Protein AF-D9MQR0-F1 (afdb_monomer)

Sequence (140 aa):
GKSTVTTLLTRYLARSYPDSNFGVLDIDICGPSQPRLMGALGENVHQSGSGWSPVGIDDNVCLMSIGFLLGSVDDAIIWRGPKKNGMIRQFLSEVDWGNLDLLLLDTPPGTSDEHLSVVSYLKDDSSPDSVHAIIVTTPQ

pLDDT: mean 87.4, std 11.08, range [49.66, 98.56]

Radius of gyration: 14.68 Å; Cα contacts (8 Å, |Δi|>4): 185; chains: 1; bounding box: 36×40×37 Å

Structure (mmCIF, N/CA/C/O backbone):
data_AF-D9MQR0-F1
#
_entry.id   AF-D9MQR0-F1
#
loop_
_atom_site.group_PDB
_atom_site.id
_atom_site.type_symbol
_atom_site.label_atom_id
_atom_site.label_alt_id
_atom_site.label_comp_id
_atom_site.label_asym_id
_atom_site.label_entity_id
_atom_site.label_seq_id
_atom_site.pdbx_PDB_ins_code
_atom_site.Cartn_x
_atom_site.Cartn_y
_atom_site.Cartn_z
_atom_site.occupancy
_atom_site.B_iso_or_equiv
_atom_site.auth_seq_id
_atom_site.auth_comp_id
_atom_site.auth_asym_id
_atom_site.auth_atom_id
_atom_site.pdbx_PDB_model_num
ATOM 1 N N . GLY A 1 1 ? 0.102 14.126 -5.317 1.00 87.19 1 GLY A N 1
ATOM 2 C CA . GLY A 1 1 ? 0.905 13.565 -6.422 1.00 87.19 1 GLY A CA 1
ATOM 3 C C . GLY A 1 1 ? 1.330 12.134 -6.157 1.00 87.19 1 GLY A C 1
ATOM 4 O O . GLY A 1 1 ? 1.032 11.279 -6.974 1.00 87.19 1 GLY A O 1
ATOM 5 N N . LYS A 1 2 ? 1.984 11.862 -5.019 1.00 92.19 2 LYS A N 1
ATOM 6 C CA . LYS A 1 2 ? 2.461 10.522 -4.635 1.00 92.19 2 LYS A CA 1
ATOM 7 C C . LYS A 1 2 ? 1.416 9.411 -4.804 1.00 92.19 2 LYS A C 1
ATOM 9 O O . LYS A 1 2 ? 1.666 8.488 -5.559 1.00 92.19 2 LYS A O 1
ATOM 14 N N . SER A 1 3 ? 0.231 9.553 -4.213 1.00 95.00 3 SER A N 1
ATOM 15 C CA . SER A 1 3 ? -0.815 8.524 -4.286 1.00 95.00 3 SER A CA 1
ATOM 16 C C . SER A 1 3 ? -1.243 8.204 -5.717 1.00 95.00 3 SER A C 1
ATOM 18 O O . SER A 1 3 ? -1.399 7.041 -6.066 1.00 95.00 3 SER A O 1
ATOM 20 N N . THR A 1 4 ? -1.331 9.223 -6.579 1.00 95.81 4 THR A N 1
ATOM 21 C CA . THR A 1 4 ? -1.579 9.056 -8.018 1.00 95.81 4 THR A CA 1
ATOM 22 C C . THR A 1 4 ? -0.458 8.274 -8.699 1.00 95.81 4 THR A C 1
ATOM 24 O O . THR A 1 4 ? -0.741 7.402 -9.515 1.00 95.81 4 THR A O 1
ATOM 27 N N . VAL A 1 5 ? 0.805 8.554 -8.362 1.00 96.69 5 VAL A N 1
ATOM 28 C CA . VAL A 1 5 ? 1.951 7.783 -8.869 1.00 96.69 5 VAL A CA 1
ATOM 29 C C . VAL A 1 5 ? 1.855 6.327 -8.417 1.00 96.69 5 VAL A C 1
ATOM 31 O O . VAL A 1 5 ? 1.991 5.445 -9.258 1.00 96.69 5 VAL A O 1
ATOM 34 N N . THR A 1 6 ? 1.536 6.065 -7.145 1.00 97.38 6 THR A N 1
ATOM 35 C CA . THR A 1 6 ? 1.324 4.705 -6.623 1.00 97.38 6 THR A CA 1
ATOM 36 C C . THR A 1 6 ? 0.229 3.969 -7.399 1.00 97.38 6 THR A C 1
ATOM 38 O O . THR A 1 6 ? 0.452 2.848 -7.859 1.00 97.38 6 THR A O 1
ATOM 41 N N . THR A 1 7 ? -0.929 4.604 -7.627 1.00 97.88 7 THR A N 1
ATOM 42 C CA . THR A 1 7 ? -2.033 4.009 -8.398 1.00 97.88 7 THR A CA 1
ATOM 43 C C . THR A 1 7 ? -1.623 3.690 -9.836 1.00 97.88 7 THR A C 1
ATOM 45 O O . THR A 1 7 ? -1.872 2.588 -10.325 1.00 97.88 7 THR A O 1
ATOM 48 N N . LEU A 1 8 ? -1.000 4.648 -10.531 1.00 97.88 8 LEU A N 1
ATOM 49 C CA . LEU A 1 8 ? -0.611 4.480 -11.932 1.00 97.88 8 LEU A CA 1
ATOM 50 C C . LEU A 1 8 ? 0.490 3.429 -12.094 1.00 97.88 8 LEU A C 1
ATOM 52 O O .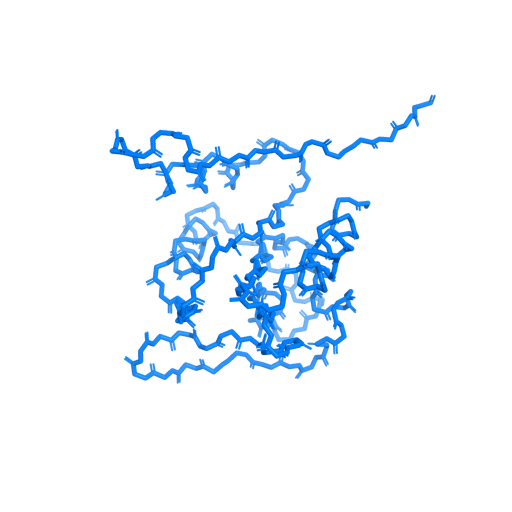 LEU A 1 8 ? 0.416 2.621 -13.019 1.00 97.88 8 LEU A O 1
ATOM 56 N N . LEU A 1 9 ? 1.465 3.404 -11.181 1.00 98.12 9 LEU A N 1
ATOM 57 C CA . LEU A 1 9 ? 2.511 2.388 -11.154 1.00 98.12 9 LEU A CA 1
ATOM 58 C C . LEU A 1 9 ? 1.911 0.997 -10.934 1.00 98.12 9 LEU A C 1
ATOM 60 O O . LEU A 1 9 ? 2.211 0.091 -11.703 1.00 98.12 9 LEU A O 1
ATOM 64 N N . THR A 1 10 ? 1.012 0.848 -9.957 1.00 98.31 10 THR A N 1
ATOM 65 C CA . THR A 1 10 ? 0.316 -0.425 -9.695 1.00 98.31 10 THR A CA 1
ATOM 66 C C . THR A 1 10 ? -0.412 -0.914 -10.943 1.00 98.31 10 THR A C 1
ATOM 68 O O . THR A 1 10 ? -0.189 -2.035 -11.389 1.00 98.31 10 THR A O 1
ATOM 71 N N . ARG A 1 11 ? -1.233 -0.056 -11.568 1.00 97.94 11 ARG A N 1
ATOM 72 C CA . ARG A 1 11 ? -1.984 -0.420 -12.781 1.00 97.94 11 ARG A CA 1
ATOM 73 C C . ARG A 1 11 ? -1.070 -0.770 -13.957 1.00 97.94 11 ARG A C 1
ATOM 75 O O . ARG A 1 11 ? -1.419 -1.627 -14.764 1.00 97.94 11 ARG A O 1
ATOM 82 N N . TYR A 1 12 ? 0.078 -0.106 -14.083 1.00 98.31 12 TYR A N 1
ATOM 83 C CA . TYR A 1 12 ? 1.069 -0.440 -15.104 1.00 98.31 12 TYR A CA 1
ATOM 84 C C . TYR A 1 12 ? 1.708 -1.811 -14.847 1.00 98.31 12 TYR A C 1
ATOM 86 O O . TYR A 1 12 ? 1.779 -2.624 -15.769 1.00 98.31 12 TYR A O 1
ATOM 94 N N . LEU A 1 13 ? 2.134 -2.081 -13.609 1.00 98.19 13 LEU A N 1
ATOM 95 C CA . LEU A 1 13 ? 2.746 -3.353 -13.223 1.00 98.19 13 LEU A CA 1
ATOM 96 C C . LEU A 1 13 ? 1.766 -4.517 -13.391 1.00 98.19 13 LEU A C 1
ATOM 98 O O . LEU A 1 13 ? 2.104 -5.482 -14.066 1.00 98.19 13 LEU A O 1
ATOM 102 N N . ALA A 1 14 ? 0.534 -4.367 -12.904 1.00 98.19 14 ALA A N 1
ATOM 103 C CA . ALA A 1 14 ? -0.525 -5.365 -13.037 1.00 98.19 14 ALA A CA 1
ATOM 104 C C . ALA A 1 14 ? -0.789 -5.772 -14.494 1.00 98.19 14 ALA A C 1
ATOM 106 O O . ALA A 1 14 ? -0.971 -6.948 -14.792 1.00 98.19 14 ALA A O 1
ATOM 107 N N . ARG A 1 15 ? -0.754 -4.806 -15.422 1.00 98.00 15 ARG A N 1
ATOM 108 C CA . ARG A 1 15 ? -0.906 -5.064 -16.865 1.00 98.00 15 ARG A CA 1
ATOM 109 C C . ARG A 1 15 ? 0.340 -5.664 -17.508 1.00 98.00 15 ARG A C 1
ATOM 111 O O . ARG A 1 15 ? 0.222 -6.408 -18.475 1.00 98.00 15 ARG A O 1
ATOM 118 N N . SER A 1 16 ? 1.519 -5.284 -17.025 1.00 98.44 16 SER A N 1
ATOM 119 C CA . SER A 1 16 ? 2.801 -5.744 -17.570 1.00 98.44 16 SER A CA 1
ATOM 120 C C . SER A 1 16 ? 3.144 -7.164 -17.117 1.00 98.44 16 SER A C 1
ATOM 122 O O . SER A 1 16 ? 3.831 -7.883 -17.838 1.00 98.44 16 SER A O 1
ATOM 124 N N . TYR A 1 17 ? 2.649 -7.561 -15.944 1.00 98.19 17 TYR A N 1
ATOM 125 C CA . TYR A 1 17 ? 2.914 -8.841 -15.293 1.00 98.19 17 TYR A CA 1
ATOM 126 C C . TYR A 1 17 ? 1.583 -9.481 -14.855 1.00 98.19 17 TYR A C 1
ATOM 128 O O . TYR A 1 17 ? 1.255 -9.466 -13.670 1.00 98.19 17 TYR A O 1
ATOM 136 N N . PRO A 1 18 ? 0.784 -10.008 -15.802 1.00 96.94 18 PRO A N 1
ATOM 137 C CA . PRO A 1 18 ? -0.559 -10.520 -15.516 1.00 96.94 18 PRO A CA 1
ATOM 138 C C . PRO A 1 18 ? -0.566 -11.746 -14.591 1.00 96.94 18 PRO A C 1
ATOM 140 O O . PRO A 1 18 ? -1.556 -11.978 -13.909 1.00 96.94 18 PRO A O 1
ATOM 143 N N . ASP A 1 19 ? 0.535 -12.500 -14.544 1.00 97.50 19 ASP A N 1
ATOM 144 C CA . ASP A 1 19 ? 0.692 -13.675 -13.676 1.00 97.50 19 ASP A CA 1
ATOM 145 C C . ASP A 1 19 ? 1.203 -13.322 -12.266 1.00 97.50 19 ASP A C 1
ATOM 147 O O . ASP A 1 19 ? 1.401 -14.214 -11.443 1.00 97.50 19 ASP A O 1
ATOM 151 N N . SER A 1 20 ? 1.450 -12.036 -11.995 1.00 98.31 20 SER A N 1
ATOM 152 C CA . SER A 1 20 ? 1.882 -11.535 -10.690 1.00 98.31 20 SER A CA 1
ATOM 153 C C . SER A 1 20 ? 0.751 -10.800 -9.986 1.00 98.31 20 SER A C 1
ATOM 155 O O . SER A 1 20 ? -0.045 -10.111 -10.627 1.00 98.31 20 SER A O 1
ATOM 157 N N . ASN A 1 21 ? 0.724 -10.898 -8.661 1.00 98.44 21 ASN A N 1
ATOM 158 C CA . ASN A 1 21 ? -0.285 -10.300 -7.800 1.00 98.44 21 ASN A CA 1
ATOM 159 C C . ASN A 1 21 ? 0.264 -9.088 -7.047 1.00 98.44 21 ASN A C 1
ATOM 161 O O . ASN A 1 21 ? 1.334 -9.131 -6.428 1.00 98.44 21 ASN A O 1
ATOM 165 N N . PHE A 1 22 ? -0.516 -8.011 -7.058 1.00 98.56 22 PHE A N 1
ATOM 166 C CA . PHE A 1 22 ? -0.140 -6.716 -6.510 1.00 98.56 22 PHE A CA 1
ATOM 167 C C . PHE A 1 22 ? -1.095 -6.292 -5.401 1.00 98.56 22 PHE A C 1
ATOM 169 O O . PHE A 1 22 ? -2.316 -6.318 -5.552 1.00 98.56 22 PHE A O 1
ATOM 176 N N . GLY A 1 23 ? -0.528 -5.835 -4.294 1.00 98.25 23 GLY A N 1
ATOM 177 C CA . GLY A 1 23 ? -1.270 -5.259 -3.183 1.00 98.25 23 GLY A CA 1
ATOM 178 C C . GLY A 1 23 ? -0.979 -3.778 -3.100 1.00 98.25 23 GLY A C 1
ATOM 179 O O . GLY A 1 23 ? 0.164 -3.358 -3.282 1.00 98.25 23 GLY A O 1
ATOM 180 N N . VAL A 1 24 ? -1.987 -2.980 -2.778 1.00 98.06 24 VAL A N 1
ATOM 181 C CA . VAL A 1 24 ? -1.781 -1.595 -2.361 1.00 98.06 24 VAL A CA 1
ATOM 182 C C . VAL A 1 24 ? -2.242 -1.436 -0.930 1.00 98.06 24 VAL A C 1
ATOM 184 O O . VAL A 1 24 ? -3.358 -1.815 -0.583 1.00 98.06 24 VAL A O 1
ATOM 187 N N . LEU A 1 25 ? -1.380 -0.857 -0.103 1.00 96.19 25 LEU A N 1
ATOM 188 C CA . LEU A 1 25 ? -1.687 -0.517 1.274 1.00 96.19 25 LEU A CA 1
ATOM 189 C C . LEU A 1 25 ? -1.578 0.999 1.467 1.00 96.19 25 LEU A C 1
ATOM 191 O O . LEU A 1 25 ? -0.490 1.573 1.427 1.00 96.19 25 LEU A O 1
ATOM 195 N N . ASP A 1 26 ? -2.725 1.637 1.681 1.00 93.25 26 ASP A N 1
ATOM 196 C CA . ASP A 1 26 ? -2.856 3.061 1.988 1.00 93.25 26 ASP A CA 1
ATOM 197 C C . ASP A 1 26 ? -2.898 3.285 3.502 1.00 93.25 26 ASP A C 1
ATOM 199 O O . ASP A 1 26 ? -3.884 2.964 4.177 1.00 93.25 26 ASP A O 1
ATOM 203 N N . ILE A 1 27 ? -1.810 3.847 4.028 1.00 88.62 27 ILE A N 1
ATOM 204 C CA . ILE A 1 27 ? -1.663 4.196 5.446 1.00 88.62 27 ILE A CA 1
ATOM 205 C C . ILE A 1 27 ? -1.702 5.713 5.674 1.00 88.62 27 ILE A C 1
ATOM 207 O O . ILE A 1 27 ? -1.342 6.178 6.760 1.00 88.62 27 ILE A O 1
ATOM 211 N N . ASP A 1 28 ? -2.136 6.498 4.681 1.00 85.81 28 ASP A N 1
ATOM 212 C CA . ASP A 1 28 ? -2.339 7.937 4.842 1.00 85.81 28 ASP A CA 1
ATOM 213 C C . ASP A 1 28 ? -3.650 8.225 5.590 1.00 85.81 28 ASP A C 1
ATOM 215 O O . ASP A 1 28 ? -4.694 8.499 5.006 1.00 85.81 28 ASP A O 1
ATOM 219 N N . ILE A 1 29 ? -3.595 8.150 6.923 1.00 75.25 29 ILE A N 1
ATOM 220 C CA . ILE A 1 29 ? -4.755 8.358 7.812 1.00 75.25 29 ILE A CA 1
ATOM 221 C C . ILE A 1 29 ? -5.357 9.758 7.663 1.00 75.25 29 ILE A C 1
ATOM 223 O O . ILE A 1 29 ? -6.565 9.930 7.810 1.00 75.25 29 ILE A O 1
ATOM 227 N N . CYS A 1 30 ? -4.525 10.762 7.389 1.00 73.88 30 CYS A N 1
ATOM 228 C CA . CYS A 1 30 ? -4.958 12.156 7.337 1.00 73.88 30 CYS A CA 1
ATOM 229 C C . CYS A 1 30 ? -5.759 12.477 6.070 1.00 73.88 30 CYS A C 1
ATOM 231 O O . CYS A 1 30 ? -6.501 13.458 6.049 1.00 73.88 30 CYS A O 1
ATOM 233 N N . GLY A 1 31 ? -5.603 11.680 5.015 1.00 79.81 31 GLY A N 1
ATOM 234 C CA . GLY A 1 31 ? -6.266 11.914 3.742 1.00 79.81 31 GLY A CA 1
ATOM 235 C C . GLY A 1 31 ? -6.191 10.698 2.830 1.00 79.81 31 GLY A C 1
ATOM 236 O O . GLY A 1 31 ? -5.568 10.801 1.768 1.00 79.81 31 GLY A O 1
ATOM 237 N N . PRO A 1 32 ? -6.827 9.569 3.203 1.00 81.88 32 PRO A N 1
ATOM 238 C CA . PRO A 1 32 ? -6.751 8.351 2.414 1.00 81.88 32 PRO A CA 1
ATOM 239 C C . PRO A 1 32 ? -7.356 8.615 1.041 1.00 81.88 32 PRO A C 1
ATOM 241 O O . PRO A 1 32 ? -8.501 9.061 0.901 1.00 81.88 32 PRO A O 1
ATOM 244 N N . SER A 1 33 ? -6.557 8.386 0.006 1.00 90.75 33 SER A N 1
ATOM 245 C CA . SER A 1 33 ? -6.918 8.751 -1.366 1.00 90.75 33 SER A CA 1
ATOM 246 C C . SER A 1 33 ? -6.990 7.553 -2.300 1.00 90.75 33 SER A C 1
ATOM 248 O O . SER A 1 33 ? -7.632 7.655 -3.351 1.00 90.75 33 SER A O 1
ATOM 250 N N . GLN A 1 34 ? -6.419 6.406 -1.913 1.00 95.69 34 GLN A N 1
ATOM 251 C CA . GLN A 1 34 ? -6.405 5.219 -2.764 1.00 95.69 34 GLN A CA 1
ATOM 252 C C . GLN A 1 34 ? -7.805 4.672 -3.071 1.00 95.69 34 GLN A C 1
ATOM 254 O O . GLN A 1 34 ? -8.054 4.414 -4.250 1.00 95.69 34 GLN A O 1
ATOM 259 N N . PRO A 1 35 ? -8.767 4.592 -2.122 1.00 94.44 35 PRO A N 1
ATOM 260 C CA . PRO A 1 35 ? -10.125 4.144 -2.444 1.00 94.44 35 PRO A CA 1
ATOM 261 C C . PRO A 1 35 ? -10.762 4.951 -3.581 1.00 94.44 35 PRO A C 1
ATOM 263 O O . PRO A 1 35 ? -11.354 4.394 -4.500 1.00 94.44 35 PRO A O 1
ATOM 266 N N . ARG A 1 36 ? -10.563 6.276 -3.588 1.00 94.00 36 ARG A N 1
ATOM 267 C CA . ARG A 1 36 ? -11.038 7.151 -4.670 1.00 94.00 36 ARG A CA 1
AT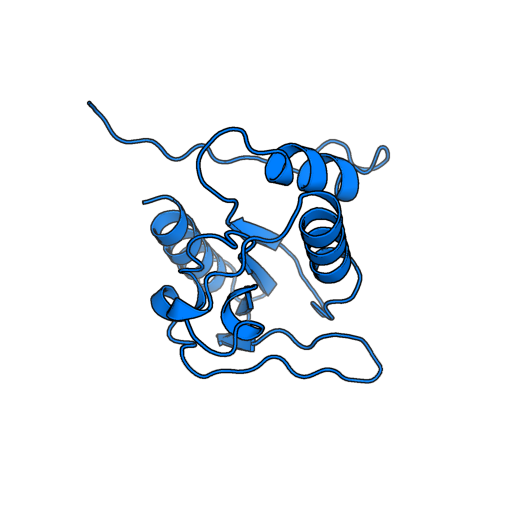OM 268 C C . ARG A 1 36 ? -10.292 6.919 -5.976 1.00 94.00 36 ARG A C 1
ATOM 270 O O . ARG A 1 36 ? -10.931 6.793 -7.015 1.00 94.00 36 ARG A O 1
ATOM 277 N N . LEU A 1 37 ? -8.961 6.897 -5.936 1.00 96.56 37 LEU A N 1
ATOM 278 C CA . LEU A 1 37 ? -8.127 6.775 -7.136 1.00 96.56 37 LEU A CA 1
ATOM 279 C C . LEU A 1 37 ? -8.272 5.412 -7.825 1.00 96.56 37 LEU A C 1
ATOM 281 O O . LEU A 1 37 ? -8.114 5.322 -9.043 1.00 96.56 37 LEU A O 1
ATOM 285 N N . MET A 1 38 ? -8.586 4.365 -7.062 1.00 96.75 38 MET A N 1
ATOM 286 C CA . MET A 1 38 ? -8.766 3.009 -7.578 1.00 96.75 38 MET A CA 1
ATOM 287 C C . MET A 1 38 ? -10.214 2.668 -7.939 1.00 96.75 38 MET A C 1
ATOM 289 O O . MET A 1 38 ? -10.427 1.643 -8.576 1.00 96.75 38 MET A O 1
ATOM 293 N N . GLY A 1 39 ? -11.180 3.540 -7.627 1.00 95.31 39 GLY A N 1
ATOM 294 C CA . GLY A 1 39 ? -12.596 3.318 -7.941 1.00 95.31 39 GLY A CA 1
ATOM 295 C C . GLY A 1 39 ? -13.337 2.443 -6.926 1.00 95.31 39 GLY A C 1
ATOM 296 O O . GLY A 1 39 ? -14.377 1.893 -7.258 1.00 95.31 39 GLY A O 1
ATOM 297 N N . ALA A 1 40 ? -12.827 2.347 -5.699 1.00 95.25 40 ALA A N 1
ATOM 298 C CA . ALA A 1 40 ? -13.350 1.531 -4.604 1.00 95.25 40 ALA A CA 1
ATOM 299 C C . ALA A 1 40 ? -14.038 2.375 -3.509 1.00 95.25 40 ALA A C 1
ATOM 301 O O . ALA A 1 40 ? -14.001 2.042 -2.327 1.00 95.25 40 ALA A O 1
ATOM 302 N N . LEU A 1 41 ? -14.625 3.525 -3.857 1.00 91.25 41 LEU A N 1
ATOM 303 C CA . LEU A 1 41 ? -15.388 4.309 -2.878 1.00 91.25 41 LEU A CA 1
ATOM 304 C C . LEU A 1 41 ? -16.675 3.579 -2.490 1.00 91.25 41 LEU A C 1
ATOM 306 O O . LEU A 1 41 ? -17.444 3.187 -3.359 1.00 91.25 41 LEU A O 1
ATOM 310 N N . GLY A 1 42 ? -16.934 3.486 -1.185 1.00 85.75 42 GLY A N 1
ATOM 311 C CA . GLY A 1 42 ? -18.106 2.793 -0.641 1.00 85.75 42 GLY A CA 1
ATOM 312 C C . GLY A 1 42 ? -17.898 1.293 -0.430 1.00 85.75 42 GLY A C 1
ATOM 313 O O . GLY A 1 42 ? -18.747 0.654 0.191 1.00 85.75 42 GLY A O 1
ATOM 314 N N . GLU A 1 43 ? -16.766 0.752 -0.882 1.00 90.88 43 GLU A N 1
ATOM 315 C CA . GLU A 1 43 ? -16.342 -0.597 -0.528 1.00 90.88 43 GLU A CA 1
ATOM 316 C C . GLU A 1 43 ? -15.994 -0.680 0.957 1.00 90.88 43 GLU A C 1
ATOM 318 O O . GLU A 1 43 ? -15.562 0.297 1.577 1.00 90.88 43 GLU A O 1
ATOM 323 N N . ASN A 1 44 ? -16.181 -1.868 1.522 1.00 84.00 44 ASN A N 1
ATOM 324 C CA . ASN A 1 44 ? -15.857 -2.153 2.910 1.00 84.00 44 ASN A CA 1
ATOM 325 C C . ASN A 1 44 ? -14.951 -3.372 2.975 1.00 84.00 44 ASN A C 1
ATOM 327 O O . ASN A 1 44 ? -15.075 -4.312 2.194 1.00 84.00 44 ASN A O 1
ATOM 331 N N . VAL A 1 45 ? -14.058 -3.366 3.954 1.00 89.38 45 VAL A N 1
ATOM 332 C CA . VAL A 1 45 ? -13.229 -4.530 4.242 1.00 89.38 45 VAL A CA 1
ATOM 333 C C . VAL A 1 45 ? -14.017 -5.512 5.092 1.00 89.38 45 VAL A C 1
ATOM 335 O O . VAL A 1 45 ? -14.733 -5.133 6.022 1.00 89.38 45 VAL A O 1
ATOM 338 N N . HIS A 1 46 ? -13.883 -6.790 4.768 1.00 86.12 46 HIS A N 1
ATOM 339 C CA . HIS A 1 46 ? -14.538 -7.858 5.506 1.00 86.12 46 HIS A CA 1
ATOM 340 C C . HIS A 1 46 ? -13.533 -8.537 6.421 1.00 86.12 46 HIS A C 1
ATOM 342 O O . HIS A 1 46 ? -12.400 -8.799 6.027 1.00 86.12 46 HIS A O 1
ATOM 348 N N . GLN A 1 47 ? -13.952 -8.844 7.644 1.00 84.25 47 GLN A N 1
ATOM 349 C CA . GLN A 1 47 ? -13.159 -9.657 8.553 1.00 84.25 47 GLN A CA 1
ATOM 350 C C . GLN A 1 47 ? -13.642 -11.104 8.472 1.00 84.25 47 GLN A C 1
ATOM 352 O O . GLN A 1 47 ? -14.833 -11.384 8.626 1.00 84.25 47 GLN A O 1
ATOM 357 N N . SER A 1 48 ? -12.716 -12.019 8.216 1.00 80.69 48 SER A N 1
ATOM 358 C CA . SER A 1 48 ? -12.956 -13.456 8.143 1.00 80.69 48 SER A CA 1
ATOM 359 C C . SER A 1 48 ? -12.085 -14.201 9.162 1.00 80.69 48 SER A C 1
ATOM 361 O O . SER A 1 48 ? -11.335 -13.591 9.925 1.00 80.69 48 SER A O 1
ATOM 363 N N . GLY A 1 49 ? -12.173 -15.534 9.185 1.00 79.50 49 GLY A N 1
ATOM 364 C CA . GLY A 1 49 ? -11.329 -16.361 10.052 1.00 79.50 49 GLY A CA 1
ATOM 365 C C . GLY A 1 49 ? -9.829 -16.288 9.731 1.00 79.50 49 GLY A C 1
ATOM 366 O O . GLY A 1 49 ? -9.029 -16.596 10.610 1.00 79.50 49 GLY A O 1
ATOM 367 N N . SER A 1 50 ? -9.446 -15.878 8.513 1.00 80.56 50 SER A N 1
ATOM 368 C CA . SER A 1 50 ? -8.042 -15.712 8.102 1.00 80.56 50 SER A CA 1
ATOM 369 C C . SER A 1 50 ? -7.500 -14.294 8.302 1.00 80.56 50 SER A C 1
ATOM 371 O O . SER A 1 50 ? -6.298 -14.090 8.167 1.00 80.56 50 SER A O 1
ATOM 373 N N . GLY A 1 51 ? -8.353 -13.331 8.667 1.00 89.19 51 GLY A N 1
ATOM 374 C CA . GLY A 1 51 ? -7.975 -11.928 8.824 1.00 89.19 51 GLY A CA 1
ATOM 375 C C . GLY A 1 51 ? -8.870 -10.983 8.028 1.00 89.19 51 GLY A C 1
ATOM 376 O O . GLY A 1 51 ? -10.022 -11.297 7.715 1.00 89.19 51 GLY A O 1
ATOM 377 N N . TRP A 1 52 ? -8.345 -9.801 7.724 1.00 92.62 52 TRP A N 1
ATOM 378 C CA . TRP A 1 52 ? -9.010 -8.796 6.901 1.00 92.62 52 TRP A CA 1
ATOM 379 C C . TRP A 1 52 ? -8.854 -9.144 5.424 1.00 92.62 52 TRP A C 1
ATOM 381 O O . TRP A 1 52 ? -7.735 -9.257 4.928 1.00 92.62 52 TRP A O 1
ATOM 391 N N . SER A 1 53 ? -9.966 -9.264 4.708 1.00 94.31 53 SER A N 1
ATOM 392 C CA . SER A 1 53 ? -9.965 -9.414 3.257 1.00 94.31 53 SER A CA 1
ATOM 393 C C . SER A 1 53 ? -9.802 -8.037 2.601 1.00 94.31 53 SER A C 1
ATOM 395 O O . SER A 1 53 ? -10.646 -7.160 2.836 1.00 94.31 53 SER A O 1
ATOM 397 N N . PRO A 1 54 ? -8.739 -7.810 1.805 1.00 95.69 54 PRO A N 1
ATOM 398 C CA . PRO A 1 54 ? -8.588 -6.577 1.048 1.00 95.69 54 PRO A CA 1
ATOM 399 C C . PRO A 1 54 ? -9.642 -6.482 -0.059 1.00 95.69 54 PRO A C 1
ATOM 401 O O . PRO A 1 54 ? -10.196 -7.483 -0.513 1.00 95.69 54 PRO A O 1
ATOM 404 N N . VAL A 1 55 ? -9.918 -5.258 -0.499 1.00 96.38 55 VAL A N 1
ATOM 405 C CA . VAL A 1 55 ? -10.870 -4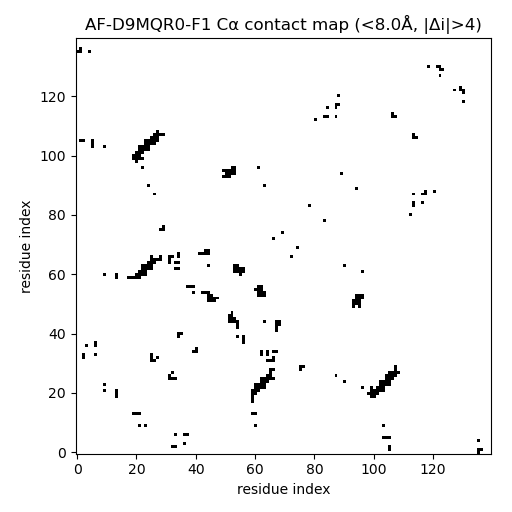.983 -1.577 1.00 96.38 55 VAL A CA 1
ATOM 406 C C . VAL A 1 55 ? -10.217 -5.331 -2.913 1.00 96.38 55 VAL A C 1
ATOM 408 O O . VAL A 1 55 ? -9.146 -4.816 -3.229 1.00 96.38 55 VAL A O 1
ATOM 411 N N . GLY A 1 56 ? -10.848 -6.193 -3.708 1.00 96.69 56 GLY A N 1
ATOM 412 C CA . GLY A 1 56 ? -10.392 -6.493 -5.068 1.00 96.69 56 GLY A CA 1
ATOM 413 C C . GLY A 1 56 ? -10.593 -5.292 -5.994 1.00 96.69 56 GLY A C 1
ATOM 414 O O . GLY A 1 56 ? -11.684 -4.729 -6.044 1.00 96.69 56 GLY A O 1
ATOM 415 N N . ILE A 1 57 ? -9.543 -4.895 -6.713 1.00 97.44 57 ILE A N 1
ATOM 416 C CA . ILE A 1 57 ? -9.563 -3.778 -7.672 1.00 97.44 57 ILE A CA 1
ATOM 417 C C . ILE A 1 57 ? -9.593 -4.290 -9.112 1.00 97.44 57 ILE A C 1
ATOM 419 O O . ILE A 1 57 ? -10.359 -3.784 -9.924 1.00 97.44 57 ILE A O 1
ATOM 423 N N . ASP A 1 58 ? -8.755 -5.279 -9.408 1.00 95.75 58 ASP A N 1
ATOM 424 C CA . ASP A 1 58 ? -8.651 -5.994 -10.682 1.00 95.75 58 ASP A CA 1
ATOM 425 C C . ASP A 1 58 ? -8.294 -7.467 -10.353 1.00 95.75 58 ASP A C 1
ATOM 427 O O . ASP A 1 58 ? -8.008 -7.781 -9.195 1.00 95.75 58 ASP A O 1
ATOM 431 N N . ASP A 1 59 ? -8.276 -8.372 -11.339 1.00 95.44 59 ASP A N 1
ATOM 432 C CA . ASP A 1 59 ? -8.049 -9.819 -11.119 1.00 95.44 59 ASP A CA 1
ATOM 433 C C . ASP A 1 59 ? -6.767 -10.140 -10.325 1.00 95.44 59 ASP A C 1
ATOM 435 O O . ASP A 1 59 ? -6.731 -11.105 -9.563 1.00 95.44 59 ASP A O 1
ATOM 439 N N . ASN A 1 60 ? -5.728 -9.316 -10.482 1.00 98.06 60 ASN A N 1
ATOM 440 C CA . ASN A 1 60 ? -4.431 -9.454 -9.822 1.00 98.06 60 ASN A CA 1
ATOM 441 C C . ASN A 1 60 ? -4.052 -8.231 -8.964 1.00 98.06 60 ASN A C 1
ATOM 443 O O . ASN A 1 60 ? -2.871 -8.021 -8.673 1.00 98.06 60 ASN A O 1
ATOM 447 N N . VAL A 1 61 ? -5.029 -7.399 -8.576 1.00 98.44 61 VAL A N 1
ATOM 448 C CA . VAL A 1 61 ? -4.797 -6.209 -7.743 1.00 98.44 61 VAL A CA 1
ATOM 449 C C . VAL A 1 61 ? -5.794 -6.146 -6.597 1.00 98.44 61 VAL A C 1
ATOM 451 O O . VAL A 1 61 ? -7.004 -6.111 -6.820 1.00 98.44 61 VAL A O 1
ATOM 454 N N . CYS A 1 62 ? -5.295 -6.020 -5.370 1.00 97.81 62 CYS A N 1
ATOM 455 C CA . CYS A 1 62 ? -6.116 -5.758 -4.192 1.00 97.81 62 CYS A CA 1
ATOM 456 C C . CYS A 1 62 ? -5.659 -4.502 -3.437 1.00 97.81 62 CYS A C 1
ATOM 458 O O . CYS A 1 62 ? -4.508 -4.068 -3.524 1.00 97.81 62 CYS A O 1
ATOM 460 N N . LEU A 1 63 ? -6.586 -3.890 -2.706 1.00 97.62 63 LEU A N 1
ATOM 461 C CA . LEU A 1 63 ? -6.391 -2.651 -1.966 1.00 97.62 63 LEU A CA 1
ATOM 462 C C . LEU A 1 63 ? -6.814 -2.836 -0.509 1.00 97.62 63 LEU A C 1
ATOM 464 O O . LEU A 1 63 ? -7.934 -3.250 -0.210 1.00 97.62 63 LEU A O 1
ATOM 468 N N . MET A 1 64 ? -5.939 -2.428 0.401 1.00 96.31 64 MET A N 1
ATOM 469 C CA . MET A 1 64 ? -6.271 -2.136 1.788 1.00 96.31 64 MET A CA 1
ATOM 470 C C . MET A 1 64 ? -6.041 -0.649 2.041 1.00 96.31 64 MET A C 1
ATOM 472 O O . MET A 1 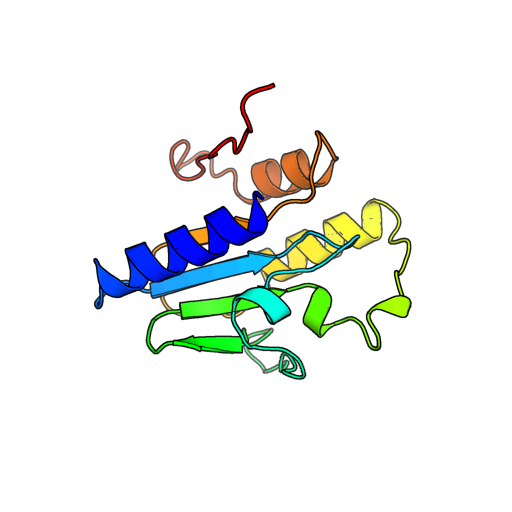64 ? -5.013 -0.090 1.665 1.00 96.31 64 MET A O 1
ATOM 476 N N . SER A 1 65 ? -6.998 0.010 2.681 1.00 93.06 65 SER A N 1
ATOM 477 C CA . SER A 1 65 ? -6.882 1.418 3.045 1.00 93.06 65 SER A CA 1
ATOM 478 C C . SER A 1 65 ? -7.536 1.661 4.388 1.00 93.06 65 SER A C 1
ATOM 480 O O . SER A 1 65 ? -8.632 1.165 4.659 1.00 93.06 65 SER A O 1
ATOM 482 N N . ILE A 1 66 ? -6.909 2.517 5.193 1.00 86.62 66 ILE A N 1
ATOM 483 C CA . ILE A 1 66 ? -7.550 3.087 6.381 1.00 86.62 66 ILE A CA 1
ATOM 484 C C . ILE A 1 66 ? -8.883 3.770 6.040 1.00 86.62 66 ILE A C 1
ATOM 486 O O . ILE A 1 66 ? -9.791 3.771 6.866 1.00 86.62 66 ILE A O 1
ATOM 490 N N . GLY A 1 67 ? -9.038 4.275 4.811 1.00 86.62 67 GLY A N 1
ATOM 491 C CA . GLY A 1 67 ? -10.277 4.878 4.327 1.00 86.62 67 GLY A CA 1
ATOM 492 C C . GLY A 1 67 ? -11.488 3.940 4.356 1.00 86.62 67 GLY A C 1
ATOM 493 O O . GLY A 1 67 ? -12.601 4.435 4.469 1.00 86.62 67 GLY A O 1
ATOM 494 N N . PHE A 1 68 ? -11.293 2.616 4.327 1.00 89.00 68 PHE A N 1
ATOM 495 C CA . PHE A 1 68 ? -12.385 1.640 4.465 1.00 89.00 68 PHE A CA 1
ATOM 496 C C . PHE A 1 68 ? -12.855 1.450 5.911 1.00 89.00 68 PHE A C 1
ATOM 498 O O . PHE A 1 68 ? -13.935 0.919 6.144 1.00 89.00 68 PHE A O 1
ATOM 505 N N . LEU A 1 69 ? -12.038 1.851 6.888 1.00 81.25 69 LEU A N 1
ATOM 506 C CA . LEU A 1 69 ? -12.354 1.740 8.315 1.00 81.25 69 LEU A CA 1
ATOM 507 C C . LEU A 1 69 ? -12.955 3.030 8.890 1.00 81.25 69 LEU A C 1
ATOM 509 O O . LEU A 1 69 ? -13.378 3.048 10.047 1.00 81.25 69 LEU A O 1
ATOM 513 N N . LEU A 1 70 ? -12.961 4.118 8.116 1.00 74.75 70 LEU A N 1
ATOM 514 C CA . LEU A 1 70 ? -13.535 5.397 8.517 1.00 74.75 70 LEU A CA 1
ATOM 515 C C . LEU A 1 70 ? -15.011 5.445 8.099 1.00 74.75 70 LEU A C 1
ATOM 517 O O . LEU A 1 70 ? -15.337 5.238 6.935 1.00 74.75 70 LEU A O 1
ATOM 521 N N . GLY A 1 71 ? -15.905 5.728 9.052 1.00 62.09 71 GLY A N 1
ATOM 522 C CA . GLY A 1 71 ? -17.351 5.814 8.806 1.00 62.09 71 GLY A CA 1
ATOM 523 C C . GLY A 1 71 ? -17.751 7.009 7.935 1.00 62.09 71 GLY A C 1
ATOM 524 O O . GLY A 1 71 ? -18.748 6.947 7.216 1.00 62.09 71 GLY A O 1
ATOM 525 N N . SER A 1 72 ? -16.958 8.082 7.957 1.00 61.81 72 SER A N 1
ATOM 526 C CA . SER A 1 72 ? -17.061 9.210 7.035 1.00 61.81 72 SER A CA 1
ATOM 527 C C . SER A 1 72 ? -15.679 9.814 6.742 1.00 61.81 72 SER A C 1
ATOM 529 O O . SER A 1 72 ? -14.755 9.711 7.549 1.00 61.81 72 SER A O 1
ATOM 531 N N . VAL A 1 73 ? -15.526 10.470 5.585 1.00 52.75 73 VAL A N 1
ATOM 532 C CA . VAL A 1 73 ? -14.291 11.201 5.218 1.00 52.75 73 VAL A CA 1
ATOM 533 C C . VAL A 1 73 ? -14.032 12.367 6.185 1.00 52.75 73 VAL A C 1
ATOM 535 O O . VAL A 1 73 ? -12.882 12.731 6.424 1.00 52.75 73 VAL A O 1
ATOM 538 N N . ASP A 1 74 ? -15.099 12.911 6.775 1.00 51.38 74 ASP A N 1
ATOM 539 C CA . ASP A 1 74 ? -15.066 14.019 7.731 1.00 51.38 74 ASP A CA 1
ATOM 540 C C . ASP A 1 74 ? -14.786 13.560 9.167 1.00 51.38 74 ASP A C 1
ATOM 542 O O . ASP A 1 74 ? -14.480 14.385 10.029 1.00 51.38 74 ASP A O 1
ATOM 546 N N . ASP A 1 75 ? -14.823 12.248 9.433 1.00 55.75 75 ASP A N 1
ATOM 547 C CA . ASP A 1 75 ? -14.538 11.711 10.764 1.00 55.75 75 ASP A CA 1
ATOM 548 C C . ASP A 1 75 ? -13.071 11.882 11.149 1.00 55.75 75 ASP A C 1
ATOM 550 O O . ASP A 1 75 ? -12.766 11.631 12.313 1.00 55.75 75 ASP A O 1
ATOM 554 N N . ALA A 1 76 ? -12.206 12.291 10.198 1.00 49.66 76 ALA A N 1
ATOM 555 C CA . ALA A 1 76 ? -10.816 12.739 10.343 1.00 49.66 76 ALA A CA 1
ATOM 556 C C . ALA A 1 76 ? -10.269 12.495 11.751 1.00 49.66 76 ALA A C 1
ATOM 558 O O . ALA A 1 76 ? -10.086 13.404 12.568 1.00 49.66 76 ALA A O 1
ATOM 559 N N . ILE A 1 77 ? -10.099 11.213 12.076 1.00 56.41 77 ILE A N 1
ATOM 560 C CA . ILE 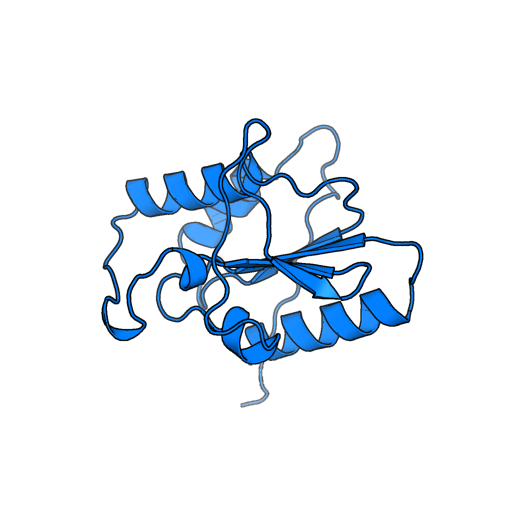A 1 77 ? -9.854 10.843 13.456 1.00 56.41 77 ILE A CA 1
ATOM 561 C C . ILE A 1 77 ? -8.391 11.198 13.705 1.00 56.41 77 ILE A C 1
ATOM 563 O O . ILE A 1 77 ? -7.492 10.718 13.014 1.00 56.41 77 ILE A O 1
ATOM 567 N N . ILE A 1 78 ? -8.121 12.018 14.718 1.00 61.53 78 ILE A N 1
ATOM 568 C CA . ILE A 1 78 ? -6.748 12.259 15.166 1.00 61.53 78 ILE A CA 1
ATOM 569 C C . ILE A 1 78 ? -6.292 11.009 15.927 1.00 61.53 78 ILE A C 1
ATOM 571 O O . ILE A 1 78 ? -6.485 10.877 17.141 1.00 61.53 78 ILE A O 1
ATOM 575 N N . TRP A 1 79 ? -5.712 10.044 15.213 1.00 64.62 79 TRP A N 1
ATOM 576 C CA . TRP A 1 79 ? -5.137 8.851 15.833 1.00 64.62 79 TRP A CA 1
ATOM 577 C C . TRP A 1 79 ? -3.814 9.233 16.495 1.00 64.62 79 TRP A C 1
ATOM 579 O O . TRP A 1 79 ? -2.873 9.685 15.846 1.00 64.62 79 TRP A O 1
ATOM 589 N N . ARG A 1 80 ? -3.724 9.039 17.815 1.00 69.62 80 ARG A N 1
ATOM 590 C CA . ARG A 1 80 ? -2.457 9.207 18.543 1.00 69.62 80 ARG A CA 1
ATOM 591 C C . ARG A 1 80 ? -1.450 8.135 18.105 1.00 69.62 80 ARG A C 1
ATOM 593 O O . ARG A 1 80 ? -1.846 7.005 17.815 1.00 69.62 80 ARG A O 1
ATOM 600 N N . GLY A 1 81 ? -0.157 8.475 18.132 1.00 72.75 81 GLY A N 1
ATOM 601 C CA . GLY A 1 81 ? 0.960 7.654 17.627 1.00 72.75 81 GLY A CA 1
ATOM 602 C C . GLY A 1 81 ? 0.874 6.144 17.912 1.00 72.75 81 GLY A C 1
ATOM 603 O O . GLY A 1 81 ? 0.917 5.367 16.961 1.00 72.75 81 GLY A O 1
ATOM 604 N N . PRO A 1 82 ? 0.651 5.695 19.164 1.00 76.94 82 PRO A N 1
ATOM 605 C CA . PRO A 1 82 ? 0.563 4.265 19.475 1.00 76.94 82 PRO A CA 1
ATOM 606 C C . PRO A 1 82 ? -0.575 3.532 18.751 1.00 76.94 82 PRO A C 1
ATOM 608 O O . PRO A 1 82 ? -0.390 2.412 18.285 1.00 76.94 82 PRO A O 1
ATOM 611 N N . LYS A 1 83 ? -1.745 4.172 18.619 1.00 78.69 83 LYS A N 1
ATOM 612 C CA . LYS A 1 83 ? -2.912 3.579 17.950 1.00 78.69 83 LYS A CA 1
ATOM 613 C C . LYS A 1 83 ? -2.672 3.458 16.443 1.00 78.69 83 LYS A C 1
ATOM 615 O O . LYS A 1 83 ? -3.015 2.446 15.843 1.00 78.69 83 LYS A O 1
ATOM 620 N N . LYS A 1 84 ? -2.046 4.479 15.852 1.00 79.81 84 LYS A N 1
ATOM 621 C CA . LYS A 1 84 ? -1.643 4.493 14.441 1.00 79.81 84 LYS A CA 1
ATOM 622 C C . LYS A 1 84 ? -0.636 3.385 14.127 1.00 79.81 84 LYS A C 1
ATOM 624 O O . LYS A 1 84 ? -0.858 2.612 13.205 1.00 79.81 84 LYS A O 1
ATOM 629 N N . ASN A 1 85 ? 0.422 3.261 14.929 1.00 83.00 85 ASN A N 1
ATOM 630 C CA . ASN A 1 85 ? 1.434 2.219 14.730 1.00 83.00 85 ASN A CA 1
ATOM 631 C C . ASN A 1 85 ? 0.848 0.813 14.914 1.00 83.00 85 ASN A C 1
ATOM 633 O O . ASN A 1 85 ? 1.195 -0.097 14.165 1.00 83.00 85 ASN A O 1
ATOM 637 N N . GLY A 1 86 ? -0.078 0.650 15.867 1.00 86.75 86 GLY A N 1
ATOM 638 C CA . GLY A 1 86 ? -0.861 -0.576 16.016 1.00 86.75 86 GLY A CA 1
ATOM 639 C C . GLY A 1 86 ? -1.625 -0.927 14.740 1.00 86.75 86 GLY A C 1
ATOM 640 O O . GLY A 1 86 ? -1.507 -2.047 14.264 1.00 86.75 86 GLY A O 1
ATOM 641 N N . MET A 1 87 ? -2.318 0.039 14.135 1.00 86.19 87 MET A N 1
ATOM 642 C CA . MET A 1 87 ? -3.064 -0.187 12.892 1.00 86.19 87 MET A CA 1
ATOM 643 C C . MET A 1 87 ? -2.164 -0.546 11.708 1.00 86.19 87 MET A C 1
ATOM 645 O O . MET A 1 87 ? -2.459 -1.486 10.981 1.00 86.19 87 MET A O 1
ATOM 649 N N . ILE A 1 88 ? -1.031 0.147 11.543 1.00 87.88 88 ILE A N 1
ATOM 650 C CA . ILE A 1 88 ? -0.045 -0.195 10.504 1.00 87.88 88 ILE A CA 1
ATOM 651 C C . ILE A 1 88 ? 0.422 -1.643 10.682 1.00 87.88 88 ILE A C 1
ATOM 653 O O . ILE A 1 88 ? 0.472 -2.393 9.712 1.00 87.88 88 ILE A O 1
ATOM 657 N N . ARG A 1 89 ? 0.717 -2.061 11.921 1.00 89.31 89 ARG A N 1
ATOM 658 C CA . ARG A 1 89 ? 1.074 -3.453 12.214 1.00 89.31 89 ARG A CA 1
ATOM 659 C C . ARG A 1 89 ? -0.050 -4.410 11.820 1.00 89.31 89 ARG A C 1
ATOM 661 O O . ARG A 1 89 ? 0.237 -5.382 11.138 1.00 89.31 89 ARG A O 1
ATOM 668 N N . GLN A 1 90 ? -1.297 -4.126 12.202 1.00 89.69 90 GLN A N 1
ATOM 669 C CA . GLN A 1 90 ? -2.440 -4.972 11.844 1.00 89.69 90 GLN A CA 1
ATOM 670 C C . GLN A 1 90 ? -2.612 -5.090 10.329 1.00 89.69 90 GLN A C 1
ATOM 672 O O . GLN A 1 90 ? -2.816 -6.191 9.836 1.00 89.69 90 GLN A O 1
ATOM 677 N N . PHE A 1 91 ? -2.448 -4.009 9.565 1.00 91.44 91 PHE A N 1
ATOM 678 C CA . PHE A 1 91 ? -2.512 -4.102 8.107 1.00 91.44 91 PHE A CA 1
ATOM 679 C C . PHE A 1 91 ? -1.407 -4.970 7.498 1.00 91.44 91 PHE A C 1
ATOM 681 O O . PHE A 1 91 ? -1.633 -5.647 6.499 1.00 91.44 91 PHE A O 1
ATOM 688 N N . LEU A 1 92 ? -0.217 -4.967 8.096 1.00 90.62 92 LEU A N 1
ATOM 689 C CA . LEU A 1 92 ? 0.896 -5.784 7.620 1.00 90.62 92 LEU A CA 1
ATOM 690 C C . LEU A 1 92 ? 0.791 -7.254 8.053 1.00 90.62 92 LEU A C 1
ATOM 692 O O . LEU A 1 92 ? 1.282 -8.115 7.332 1.00 90.62 92 LEU A O 1
ATOM 696 N N . SER A 1 93 ? 0.177 -7.555 9.205 1.00 90.44 93 SER A N 1
ATOM 697 C CA . SER A 1 93 ? 0.163 -8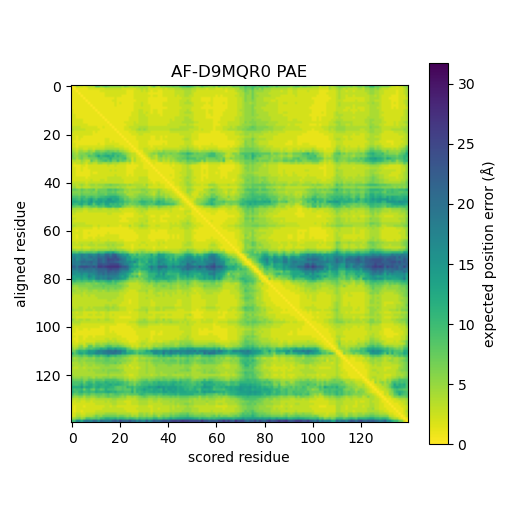.915 9.774 1.00 90.44 93 SER A CA 1
ATOM 698 C C . SER A 1 93 ? -1.186 -9.633 9.749 1.00 90.44 93 SER A C 1
ATOM 700 O O . SER A 1 93 ? -1.212 -10.852 9.867 1.00 90.44 93 SER A O 1
ATOM 702 N N . GLU A 1 94 ? -2.298 -8.904 9.679 1.00 92.44 94 GLU A N 1
ATOM 703 C CA . GLU A 1 94 ? -3.659 -9.453 9.797 1.00 92.44 94 GLU A CA 1
ATOM 704 C C . GLU A 1 94 ? -4.474 -9.312 8.505 1.00 92.44 94 GLU A C 1
ATOM 706 O O . GLU A 1 94 ? -5.626 -9.737 8.472 1.00 92.44 94 GLU A O 1
ATOM 711 N N . VAL A 1 95 ? -3.923 -8.705 7.452 1.00 94.81 95 VAL A N 1
ATOM 712 C CA . VAL A 1 95 ? -4.565 -8.680 6.132 1.00 94.81 95 VAL A CA 1
ATOM 713 C C . VAL A 1 95 ? -4.191 -9.948 5.390 1.00 94.81 95 VAL A C 1
ATOM 715 O O . VAL A 1 95 ? -3.013 -10.280 5.251 1.00 94.81 95 VAL A O 1
ATOM 718 N N . ASP A 1 96 ? -5.209 -10.643 4.903 1.00 94.75 96 ASP A N 1
ATOM 719 C CA . ASP A 1 96 ? -5.044 -11.821 4.069 1.00 94.75 96 ASP A CA 1
ATOM 720 C C . ASP A 1 96 ? -4.780 -11.376 2.628 1.00 94.75 96 ASP A C 1
ATOM 722 O O . ASP A 1 96 ? -5.692 -11.194 1.821 1.00 94.75 96 ASP A O 1
ATOM 726 N N . TRP A 1 97 ? -3.506 -11.126 2.328 1.00 93.75 97 TRP A N 1
ATOM 727 C CA . TRP A 1 97 ? -3.054 -10.723 0.996 1.00 93.75 97 TRP A CA 1
ATOM 728 C C . TRP A 1 97 ? -3.079 -11.869 -0.029 1.00 93.75 97 TRP A C 1
ATOM 730 O O . TRP A 1 97 ? -2.872 -11.620 -1.217 1.00 93.75 97 TRP A O 1
ATOM 740 N N . GLY A 1 98 ? -3.312 -13.112 0.407 1.00 92.19 98 GLY A N 1
ATOM 741 C CA . GLY A 1 98 ? -3.181 -14.295 -0.438 1.00 92.19 98 GLY A CA 1
ATOM 742 C C . GLY A 1 98 ? -1.762 -14.467 -0.994 1.00 92.19 98 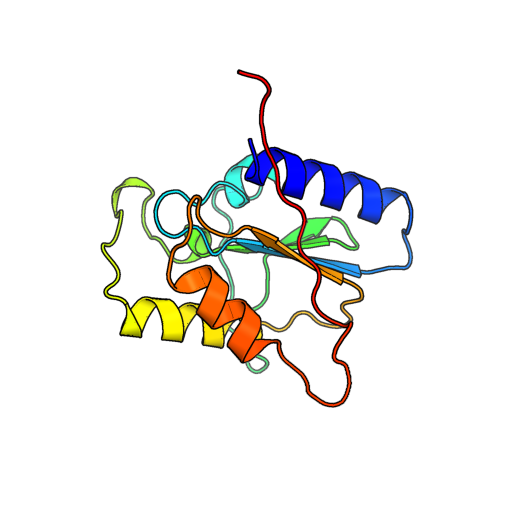GLY A C 1
ATOM 743 O O . GLY A 1 98 ? -0.768 -14.218 -0.310 1.00 92.19 98 GLY A O 1
ATOM 744 N N . ASN A 1 99 ? -1.661 -14.906 -2.250 1.00 94.56 99 ASN A N 1
ATOM 745 C CA . ASN A 1 99 ? -0.383 -14.987 -2.956 1.00 94.56 99 ASN A CA 1
ATOM 746 C C . ASN A 1 99 ? -0.016 -13.595 -3.470 1.00 94.56 99 ASN A C 1
ATOM 748 O O . ASN A 1 99 ? 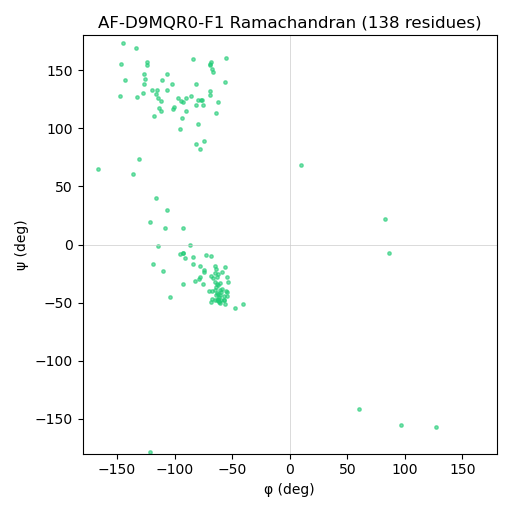-0.588 -13.161 -4.463 1.00 94.56 99 ASN A O 1
ATOM 752 N N . LEU A 1 100 ? 0.922 -12.914 -2.814 1.00 95.56 100 LEU A N 1
ATOM 753 C CA . LEU A 1 100 ? 1.328 -11.552 -3.154 1.00 95.56 100 LEU A CA 1
ATOM 754 C C . LEU A 1 100 ? 2.775 -11.514 -3.649 1.00 95.56 100 LEU A C 1
ATOM 756 O O . LEU A 1 100 ? 3.675 -11.944 -2.930 1.00 95.56 100 LEU A O 1
ATOM 760 N N . ASP A 1 101 ? 3.006 -10.943 -4.831 1.00 96.88 101 ASP A N 1
ATOM 761 C CA . ASP A 1 101 ? 4.359 -10.762 -5.374 1.00 96.88 101 ASP A CA 1
ATOM 762 C C . ASP A 1 101 ? 4.940 -9.391 -5.012 1.00 96.88 101 ASP A C 1
ATOM 764 O O . ASP A 1 101 ? 6.145 -9.258 -4.792 1.00 96.88 101 ASP A O 1
ATOM 768 N N . LEU A 1 102 ? 4.095 -8.354 -4.934 1.00 97.12 102 LEU A N 1
ATOM 769 C CA . LEU A 1 102 ? 4.535 -7.002 -4.590 1.00 97.12 102 LEU A CA 1
ATOM 770 C C . LEU A 1 102 ? 3.473 -6.223 -3.808 1.00 97.12 102 LEU A C 1
ATOM 772 O O . LEU A 1 102 ? 2.346 -6.045 -4.269 1.00 97.12 102 LEU A O 1
ATOM 776 N N . LEU A 1 103 ? 3.876 -5.671 -2.661 1.00 96.94 103 LEU A N 1
ATOM 777 C CA . LEU A 1 103 ? 3.080 -4.729 -1.876 1.00 96.94 103 LEU A CA 1
ATOM 778 C C . LEU A 1 103 ? 3.567 -3.292 -2.105 1.00 96.94 103 LEU A C 1
ATOM 780 O O . LEU A 1 103 ? 4.691 -2.942 -1.743 1.00 96.94 103 LEU A O 1
ATOM 784 N N . LEU A 1 104 ? 2.712 -2.439 -2.664 1.00 96.94 104 LEU A N 1
ATOM 785 C CA . LEU A 1 104 ? 2.955 -1.007 -2.792 1.00 96.94 104 LEU A CA 1
ATOM 786 C C . LEU A 1 104 ? 2.361 -0.266 -1.593 1.00 96.94 104 LEU A C 1
ATOM 788 O O . LEU A 1 104 ? 1.161 -0.320 -1.332 1.00 96.94 104 LEU A O 1
ATOM 792 N N . LEU A 1 105 ? 3.210 0.468 -0.879 1.00 94.56 105 LEU A N 1
ATOM 793 C CA . LEU A 1 105 ? 2.830 1.223 0.312 1.00 94.56 105 LEU A CA 1
ATOM 794 C C . LEU A 1 105 ? 2.657 2.700 -0.029 1.00 94.56 105 LEU A C 1
ATOM 796 O O . LEU A 1 105 ? 3.614 3.372 -0.419 1.00 94.56 105 LEU A O 1
ATOM 800 N N . ASP A 1 106 ? 1.449 3.224 0.163 1.00 93.06 106 ASP A N 1
ATOM 801 C CA . ASP A 1 106 ? 1.181 4.654 0.068 1.00 93.06 106 ASP A CA 1
ATOM 802 C C . ASP A 1 106 ? 1.245 5.286 1.462 1.00 93.06 106 ASP A C 1
ATOM 804 O O . ASP A 1 106 ? 0.329 5.182 2.276 1.00 93.06 106 ASP A O 1
ATOM 808 N N . THR A 1 107 ? 2.381 5.910 1.760 1.00 89.88 107 THR A N 1
ATOM 809 C CA . THR A 1 107 ? 2.656 6.526 3.065 1.00 89.88 107 THR A CA 1
ATOM 810 C C . THR A 1 107 ? 2.077 7.940 3.151 1.00 89.88 107 THR A C 1
ATOM 812 O O . THR A 1 107 ? 1.921 8.573 2.111 1.00 89.88 107 THR A O 1
ATOM 815 N N . PRO A 1 108 ? 1.853 8.530 4.334 1.00 86.19 108 PRO A N 1
ATOM 816 C CA . PRO A 1 108 ? 1.613 9.970 4.440 1.00 86.19 108 PRO A CA 1
ATOM 817 C C . PRO A 1 108 ? 2.745 10.803 3.801 1.00 86.19 108 PRO A C 1
ATOM 819 O O . PRO A 1 108 ? 3.853 10.295 3.588 1.00 86.19 108 PRO A O 1
ATOM 822 N N . PRO A 1 109 ? 2.512 12.085 3.468 1.00 83.19 109 PRO A N 1
ATOM 823 C CA . PRO A 1 109 ? 3.591 13.001 3.114 1.00 83.19 109 PRO A CA 1
ATOM 824 C C . PRO A 1 109 ? 4.470 13.339 4.334 1.00 83.19 109 PRO A C 1
ATOM 826 O O . PRO A 1 109 ? 4.001 13.354 5.472 1.00 83.19 109 PRO A O 1
ATOM 829 N N . GLY A 1 110 ? 5.731 13.704 4.082 1.00 79.62 110 GLY A N 1
ATOM 830 C CA . GLY A 1 110 ? 6.670 14.170 5.109 1.00 79.62 110 GLY A CA 1
ATOM 831 C C . GLY A 1 110 ? 7.608 13.081 5.637 1.00 79.62 110 GLY A C 1
ATOM 832 O O . GLY A 1 110 ? 7.916 12.123 4.938 1.00 79.62 110 GLY A O 1
ATOM 833 N N . THR A 1 111 ? 8.109 13.273 6.859 1.00 64.94 111 THR A N 1
ATOM 834 C CA . THR A 1 111 ? 9.033 12.359 7.562 1.00 64.94 111 THR A CA 1
ATOM 835 C C . THR A 1 111 ? 8.383 11.794 8.823 1.00 64.94 111 THR A C 1
ATOM 837 O O . THR A 1 111 ? 8.987 11.759 9.893 1.00 64.94 111 THR A O 1
ATOM 840 N N . SER A 1 112 ? 7.103 11.461 8.725 1.00 69.56 112 SER A N 1
ATOM 841 C CA . SER A 1 112 ? 6.289 11.049 9.864 1.00 69.56 112 SER A CA 1
ATOM 842 C C . SER A 1 112 ? 6.720 9.667 10.399 1.00 69.56 112 SER A C 1
ATOM 844 O O . SER A 1 112 ? 7.287 8.853 9.664 1.00 69.56 112 SER A O 1
ATOM 846 N N . ASP A 1 113 ? 6.453 9.379 11.677 1.00 76.81 113 ASP A N 1
ATOM 847 C CA . ASP A 1 113 ? 6.835 8.116 12.346 1.00 76.81 113 ASP A CA 1
ATOM 848 C C . ASP A 1 113 ? 6.309 6.847 11.640 1.00 76.81 113 ASP A C 1
ATOM 850 O O . ASP A 1 113 ? 6.827 5.747 11.847 1.00 76.81 113 ASP A O 1
ATOM 854 N N . GLU A 1 114 ? 5.291 6.984 10.791 1.00 81.81 114 GLU A N 1
ATOM 855 C CA . GLU A 1 114 ? 4.733 5.944 9.927 1.00 81.81 114 GLU A CA 1
ATOM 856 C C . GLU A 1 114 ? 5.810 5.310 9.050 1.00 81.81 114 GLU A C 1
ATOM 858 O O . GLU A 1 114 ? 5.877 4.086 8.965 1.00 81.81 114 GLU A O 1
ATOM 863 N N . HIS A 1 115 ? 6.684 6.123 8.446 1.00 80.81 115 HIS A N 1
ATOM 864 C CA . HIS A 1 115 ? 7.745 5.629 7.568 1.00 80.81 115 HIS A CA 1
ATOM 865 C C . HIS A 1 115 ? 8.716 4.730 8.335 1.00 80.81 115 HIS A C 1
ATOM 867 O O . HIS A 1 115 ? 9.032 3.627 7.893 1.00 80.81 115 HIS A O 1
ATOM 873 N N . LEU A 1 116 ? 9.148 5.180 9.518 1.00 83.06 116 LEU A N 1
ATOM 874 C CA . LEU A 1 116 ? 10.040 4.415 10.387 1.00 83.06 116 LEU A CA 1
ATOM 875 C C . LEU A 1 116 ? 9.367 3.138 10.894 1.00 83.06 116 LEU A C 1
ATOM 877 O O . LEU A 1 116 ? 10.008 2.092 10.957 1.00 83.06 116 LEU A O 1
ATOM 881 N N . SER A 1 117 ? 8.075 3.212 11.220 1.00 86.00 117 SER A N 1
ATOM 882 C CA . SER A 1 117 ? 7.303 2.066 11.707 1.00 86.00 117 SER A CA 1
ATOM 883 C C . SER A 1 117 ? 7.169 0.988 10.634 1.00 86.00 117 SER A C 1
ATOM 885 O O . SER A 1 117 ? 7.457 -0.172 10.908 1.00 86.00 117 SER A O 1
ATOM 887 N N . VAL A 1 118 ? 6.806 1.366 9.404 1.00 87.44 118 VAL A N 1
ATOM 888 C CA . VAL A 1 118 ? 6.693 0.439 8.267 1.00 87.44 118 VAL A CA 1
ATOM 889 C C . VAL A 1 118 ? 8.026 -0.233 7.975 1.00 87.44 118 VAL A C 1
ATOM 891 O O . VAL A 1 118 ? 8.087 -1.458 7.923 1.00 87.44 118 VAL A O 1
ATOM 894 N N . VAL A 1 119 ? 9.102 0.551 7.845 1.00 85.62 119 VAL A N 1
ATOM 895 C CA . VAL A 1 119 ? 10.438 -0.003 7.5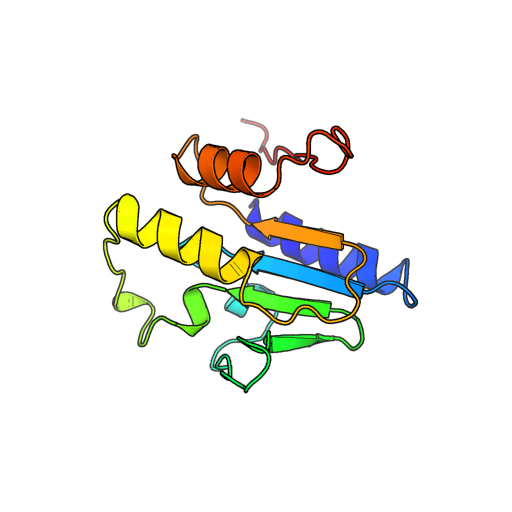94 1.00 85.62 119 VAL A CA 1
ATOM 896 C C . VAL A 1 119 ? 10.848 -0.927 8.735 1.00 85.62 119 VAL A C 1
ATOM 898 O O . VAL A 1 119 ? 11.330 -2.018 8.475 1.00 85.62 119 VAL A O 1
ATOM 901 N N . SER A 1 120 ? 10.610 -0.551 9.994 1.00 86.88 120 SER A N 1
ATOM 902 C CA . SER A 1 120 ? 10.946 -1.405 11.137 1.00 86.88 120 SER A CA 1
ATOM 903 C C . SER A 1 120 ? 10.139 -2.703 11.188 1.00 86.88 120 SER A C 1
ATOM 905 O O . SER A 1 120 ? 10.652 -3.682 11.721 1.00 86.88 120 SER A O 1
ATOM 907 N N . TYR A 1 121 ? 8.889 -2.712 10.720 1.00 88.56 121 TYR A N 1
ATOM 908 C CA . TYR A 1 121 ? 8.042 -3.909 10.720 1.00 88.56 121 TYR A CA 1
ATOM 909 C C . TYR A 1 121 ? 8.322 -4.830 9.537 1.00 88.56 121 TYR A C 1
ATOM 911 O O . TYR A 1 121 ? 8.185 -6.040 9.682 1.00 88.56 121 TYR A O 1
ATOM 919 N N . LEU A 1 122 ? 8.719 -4.266 8.396 1.00 87.38 122 LEU A N 1
ATOM 920 C CA . LEU A 1 122 ? 9.059 -5.022 7.191 1.00 87.38 122 LEU A CA 1
ATOM 921 C C . LEU A 1 122 ? 10.535 -5.399 7.105 1.00 87.38 122 LEU A C 1
ATOM 923 O O . LEU A 1 122 ? 10.906 -6.198 6.252 1.00 87.38 122 LEU A O 1
ATOM 927 N N . LYS A 1 123 ? 11.385 -4.827 7.961 1.00 84.12 123 LYS A N 1
ATOM 928 C CA . LYS A 1 123 ? 12.800 -5.165 7.992 1.00 84.12 123 LYS A CA 1
ATOM 929 C C . LYS A 1 123 ? 12.966 -6.627 8.388 1.00 84.12 123 LYS A C 1
ATOM 931 O O . LYS A 1 123 ? 12.729 -7.008 9.532 1.00 84.12 123 LYS A O 1
ATOM 936 N N . ASP A 1 124 ? 13.447 -7.402 7.433 1.00 81.88 124 ASP A N 1
ATOM 937 C CA . ASP A 1 124 ? 13.861 -8.779 7.611 1.00 81.88 124 ASP A CA 1
ATOM 938 C C . ASP A 1 124 ? 15.380 -8.854 7.433 1.00 81.88 124 ASP A C 1
ATOM 940 O O . ASP A 1 124 ? 15.906 -8.598 6.349 1.00 81.88 124 ASP A O 1
ATOM 944 N N . ASP A 1 125 ? 16.096 -9.198 8.505 1.00 80.56 125 ASP A N 1
ATOM 945 C CA . ASP A 1 125 ? 17.559 -9.315 8.483 1.00 80.56 125 ASP A CA 1
ATOM 946 C C . ASP A 1 125 ? 18.041 -10.451 7.557 1.00 80.56 125 ASP A C 1
ATOM 948 O O . ASP A 1 125 ? 19.201 -10.449 7.141 1.00 80.56 125 ASP A O 1
ATOM 952 N N . SER A 1 126 ? 17.167 -11.402 7.204 1.00 80.62 126 SER A N 1
ATOM 953 C CA . SER A 1 126 ? 17.463 -12.452 6.222 1.00 80.62 126 SER A CA 1
ATOM 954 C C . SER A 1 126 ? 17.243 -12.011 4.768 1.00 80.62 126 SER A C 1
ATOM 956 O O . SER A 1 126 ? 17.807 -12.620 3.857 1.00 80.62 126 SER A O 1
ATOM 958 N N . SER A 1 127 ? 16.515 -10.907 4.562 1.00 81.06 127 SER A N 1
ATOM 959 C CA . SER A 1 127 ? 16.142 -10.350 3.256 1.00 81.06 127 SER A CA 1
ATOM 960 C C . SER A 1 127 ? 16.336 -8.822 3.234 1.00 81.06 127 SER A C 1
ATOM 962 O O . SER A 1 127 ? 15.365 -8.081 3.047 1.00 81.06 127 SER A O 1
ATOM 964 N N . PRO A 1 128 ? 17.561 -8.301 3.437 1.00 75.38 128 PRO A N 1
ATOM 965 C CA . PRO A 1 128 ? 17.781 -6.867 3.653 1.00 75.38 128 PRO A CA 1
ATOM 966 C C . PRO A 1 128 ? 17.362 -5.991 2.461 1.00 75.38 128 PRO A C 1
ATOM 968 O O . PRO A 1 128 ? 16.995 -4.835 2.656 1.00 75.38 128 PRO A O 1
ATOM 971 N N . ASP A 1 129 ? 17.349 -6.557 1.253 1.00 82.00 129 ASP A N 1
ATOM 972 C CA . ASP A 1 129 ? 16.949 -5.885 0.013 1.00 82.00 129 ASP A CA 1
ATOM 973 C C . ASP A 1 129 ? 15.455 -6.075 -0.321 1.00 82.00 129 ASP A C 1
ATOM 975 O O . ASP A 1 129 ? 15.030 -5.835 -1.444 1.00 82.00 129 ASP A O 1
ATOM 979 N N . SER A 1 130 ? 14.626 -6.538 0.616 1.00 85.94 130 SER A N 1
ATOM 980 C CA . SER A 1 130 ? 13.185 -6.743 0.374 1.00 85.94 130 SER A CA 1
ATOM 981 C C . SER A 1 130 ? 12.381 -5.436 0.332 1.00 85.94 130 SER A C 1
ATOM 983 O O . SER A 1 130 ? 11.327 -5.376 -0.302 1.00 85.94 130 SER A O 1
ATOM 985 N N . VAL A 1 131 ? 12.877 -4.367 0.965 1.00 89.00 131 VAL A N 1
ATOM 986 C CA . VAL A 1 131 ? 12.169 -3.087 1.096 1.00 89.00 131 VAL A CA 1
ATOM 987 C C . VAL A 1 131 ? 12.863 -2.001 0.283 1.00 89.00 131 VAL A C 1
ATOM 989 O O . VAL A 1 131 ? 14.022 -1.669 0.512 1.00 89.00 131 VAL A O 1
ATOM 992 N N . HIS A 1 132 ? 12.109 -1.382 -0.622 1.00 90.56 132 HIS A N 1
ATOM 993 C CA . HIS A 1 132 ? 12.581 -0.299 -1.481 1.00 90.56 132 HIS A CA 1
ATOM 994 C C . HIS A 1 132 ? 11.704 0.946 -1.334 1.00 90.56 132 HIS A C 1
ATOM 996 O O . HIS A 1 132 ? 10.537 0.860 -0.953 1.00 90.56 132 HIS A O 1
ATOM 1002 N N . ALA A 1 133 ? 12.257 2.114 -1.670 1.00 90.81 133 ALA A N 1
ATOM 1003 C CA . ALA A 1 133 ? 11.540 3.384 -1.613 1.00 90.81 133 ALA A CA 1
ATOM 1004 C C . ALA A 1 133 ? 11.606 4.129 -2.950 1.00 90.81 133 ALA A C 1
ATOM 1006 O O . ALA A 1 133 ? 12.664 4.233 -3.570 1.00 90.81 133 ALA A O 1
ATOM 1007 N N . ILE A 1 134 ? 10.474 4.708 -3.355 1.00 93.00 134 ILE A N 1
ATOM 1008 C CA . ILE A 1 134 ? 10.373 5.634 -4.487 1.00 93.00 134 ILE A CA 1
ATOM 1009 C C . ILE A 1 134 ? 10.010 7.010 -3.930 1.00 93.00 134 ILE A C 1
ATOM 1011 O O . ILE A 1 134 ? 8.943 7.195 -3.345 1.00 93.00 134 ILE A O 1
ATOM 1015 N N . ILE A 1 135 ? 10.894 7.989 -4.123 1.00 91.69 135 ILE A N 1
ATOM 1016 C CA . ILE A 1 135 ? 10.658 9.372 -3.700 1.00 91.69 135 ILE A CA 1
ATOM 1017 C C . ILE A 1 135 ? 9.977 10.122 -4.844 1.00 91.69 135 ILE A C 1
ATOM 1019 O O . ILE A 1 135 ? 10.562 10.329 -5.906 1.00 91.69 135 ILE A O 1
ATOM 1023 N N . VAL A 1 136 ? 8.737 10.552 -4.617 1.00 91.69 136 VAL A N 1
ATOM 1024 C CA . VAL A 1 136 ? 7.967 11.343 -5.583 1.00 91.69 136 VAL A CA 1
ATOM 1025 C C . VAL A 1 136 ? 8.136 12.829 -5.275 1.00 91.69 136 VAL A C 1
ATOM 1027 O O . VAL A 1 136 ? 7.818 13.274 -4.174 1.00 91.69 136 VAL A O 1
ATOM 1030 N N . THR A 1 137 ? 8.597 13.600 -6.259 1.00 91.25 137 THR A N 1
ATOM 1031 C CA . THR A 1 137 ? 8.811 15.052 -6.155 1.00 91.25 137 THR A CA 1
ATOM 1032 C C . THR A 1 137 ? 8.242 15.788 -7.372 1.00 91.25 137 THR A C 1
ATOM 1034 O O . THR A 1 137 ? 7.860 15.166 -8.364 1.00 91.25 137 THR A O 1
ATOM 1037 N N . THR A 1 138 ? 8.178 17.114 -7.298 1.00 88.81 138 THR A N 1
ATOM 1038 C CA . THR A 1 138 ? 7.796 18.010 -8.396 1.00 88.81 138 THR A CA 1
ATOM 1039 C C . THR A 1 138 ? 8.896 19.053 -8.607 1.00 88.81 138 THR A C 1
ATOM 1041 O O . THR A 1 138 ? 9.452 19.521 -7.611 1.00 88.81 138 THR A O 1
ATOM 1044 N N . PRO A 1 139 ? 9.211 19.455 -9.852 1.00 88.25 139 PRO A N 1
ATOM 1045 C CA . PRO A 1 139 ? 10.068 20.618 -10.094 1.00 88.25 139 PRO A CA 1
ATOM 1046 C C . PRO A 1 139 ? 9.481 21.867 -9.413 1.00 88.25 139 PRO A C 1
ATOM 1048 O O . PRO A 1 139 ? 8.259 22.030 -9.417 1.00 88.25 139 PRO A O 1
ATOM 1051 N N . GLN A 1 140 ? 10.335 22.704 -8.813 1.00 60.56 140 GLN A N 1
ATOM 1052 C CA . GLN A 1 140 ? 9.966 24.038 -8.312 1.00 60.56 140 GLN A CA 1
ATOM 1053 C C . GLN A 1 140 ? 10.102 25.082 -9.415 1.00 60.56 140 GLN A C 1
ATOM 1055 O O . GLN A 1 140 ? 11.088 24.985 -10.182 1.00 60.56 140 GLN A O 1
#

Mean predicted aligned error: 5.16 Å

Nearest PDB structures (foldseek):
  2ph1-assembly1_A  TM=8.589E-01  e=4.094E-09  Archaeoglobus fulgidus DSM 4304
  6oby-assembly1_A  TM=9.075E-01  e=2.109E-08  Archaeoglobus fulgidus
  6g2g-assembly1_B  TM=7.931E-01  e=3.182E-09  Thermochaetoides thermophila DSM 1495
  5aup-assembly1_I  TM=8.643E-01  e=5.595E-07  Thermococcus kodakarensis KOD1
  8zkc-assembly1_A-2  TM=8.216E-01  e=5.959E-07  Escherichia coli

Secondary structure (DSSP, 8-state):
-HHHHHHHHHHHHHHH-TTS-EEEEE--TTS--HHHHHT-TT--PEEETTEEEPEEEETTEEEEEGGGT-S-GGG-----HHHHHHHHHHHHHSB---S-SEEEEEPPSSS-HHHHHHHHHH--TT-TTS----------

Foldseek 3Di:
DLLLVLLVVQVVCCVVCVVAAEEEEELQLQQGCNCVNLVNPPPAWDQDPQATEFDDSDPRYGYDYPNRVDPDRVPSDPDDPVRSLVVLLSCVPGYCSDRHPYYHYDDHPDDDCSVVSNCVNPCDPVCNPPDDDDDDDDDD

Organism: NCBI:txid7237

Solvent-accessible surface area (backbone atoms only — not comparable to full-atom values): 8663 Å² total; per-residue (Å²): 110,58,66,60,50,54,53,52,50,51,58,50,48,42,69,75,36,70,93,43,26,39,37,36,41,35,63,21,70,93,64,56,50,59,45,64,77,67,70,46,69,91,54,67,65,46,78,55,99,79,27,34,41,52,42,76,70,50,102,40,31,33,39,42,45,56,59,48,76,45,94,44,89,84,58,67,67,86,66,55,70,72,60,45,56,50,50,55,49,42,59,72,73,36,42,48,70,75,81,62,74,45,76,47,75,39,66,59,85,83,89,50,71,62,60,58,50,52,51,65,70,67,62,38,91,92,45,74,84,73,74,83,86,83,89,78,82,77,91,132

InterPro domains:
  IPR019591 Mrp/NBP35 ATP-binding protein [PTHR23264] (1-140)
  IPR027417 P-loop containing nucleoside triphosphate hydrolase [G3DSA:3.40.50.300] (1-140)
  IPR027417 P-loop containing nucleoside triphosphate hydrolase [SSF52540] (1-140)
  IPR033756 Flagellum site-determining protein YlxH/ Fe-S cluster assembling factor NBP35 [PF10609] (1-140)